Protein AF-A0A2W5ZHF2-F1 (afdb_monomer_lite)

Organism: NCBI:txid3127015

Foldseek 3Di:
DDDDDFDWDQDPVVRDIDTDDQLQAADPDPDGLVLLLVLLCCVPPVVDDLVVSCVVSVHDSVVSVLSVVLCLVCLQVLLVLLLVLLCVLPVPDDDQDDPPHSSVSSVSSLVSSQVSCCVRPNDDDSSSVVCVSCVSCSRPPDPDPDDDDD

Secondary structure (DSSP, 8-state):
------EEEE-TTT-PEEEE--TTB-TT-SSBHHHHHHHHHHHHTS---HHHHHHHTTS-HHHHHHHHHHHHTTHHHHHHHHHHHHHHH-TTPPPPPP-SSHHHHHHHHHHHHHHHHHHHH----HHHHHHHHTTT-TT-----SSPPP-

Radius of gyration: 16.03 Å; chains: 1; bounding box: 46×30×38 Å

pLDDT: mean 90.73, std 13.22, range [34.81, 98.38]

Structure (mmCIF, N/CA/C/O backbone):
data_AF-A0A2W5ZHF2-F1
#
_entry.id   AF-A0A2W5ZHF2-F1
#
loop_
_atom_site.group_PDB
_atom_site.id
_atom_site.type_symbol
_atom_site.label_atom_id
_atom_site.label_alt_id
_atom_site.label_comp_id
_atom_site.label_asym_id
_atom_site.label_entity_id
_atom_site.label_seq_id
_atom_site.pdbx_PDB_ins_code
_atom_site.Cartn_x
_atom_site.Cartn_y
_atom_site.Cartn_z
_atom_site.occupancy
_atom_site.B_iso_or_equiv
_atom_site.auth_seq_id
_atom_site.auth_comp_id
_atom_site.auth_asym_id
_atom_site.auth_atom_id
_atom_site.pdbx_PDB_model_num
ATOM 1 N N . MET A 1 1 ? 3.046 -18.245 -13.386 1.00 61.66 1 MET A N 1
ATOM 2 C CA . MET A 1 1 ? 2.239 -17.031 -13.653 1.00 61.66 1 MET A CA 1
ATOM 3 C C . MET A 1 1 ? 0.770 -17.361 -13.433 1.00 61.66 1 MET A C 1
ATOM 5 O O . MET A 1 1 ? 0.291 -18.325 -14.016 1.00 61.66 1 MET A O 1
ATOM 9 N N . VAL A 1 2 ? 0.070 -16.602 -12.588 1.00 72.75 2 VAL A N 1
ATOM 10 C CA . VAL A 1 2 ? -1.361 -16.815 -12.311 1.00 72.75 2 VAL A CA 1
ATOM 11 C C . VAL A 1 2 ? -2.191 -16.133 -13.401 1.00 72.75 2 VAL A C 1
ATOM 13 O O . VAL A 1 2 ? -1.975 -14.961 -13.706 1.00 72.75 2 VAL A O 1
ATOM 16 N N . ARG A 1 3 ? -3.138 -16.854 -14.014 1.00 82.94 3 ARG A N 1
ATOM 17 C CA . ARG A 1 3 ? -4.078 -16.281 -14.989 1.00 82.94 3 ARG A CA 1
ATOM 18 C C . ARG A 1 3 ? -5.388 -15.948 -14.287 1.00 82.94 3 ARG A C 1
ATOM 20 O O . ARG A 1 3 ? -6.123 -16.843 -13.886 1.00 82.94 3 ARG A O 1
ATOM 27 N N . LEU A 1 4 ? -5.701 -14.660 -14.195 1.00 83.62 4 LEU A N 1
ATOM 28 C CA . LEU A 1 4 ? -6.954 -14.180 -13.620 1.00 83.62 4 LEU A CA 1
ATOM 29 C C . LEU A 1 4 ? -7.970 -13.868 -14.721 1.00 83.62 4 LEU A C 1
ATOM 31 O O . LEU A 1 4 ? -7.622 -13.348 -15.782 1.00 83.62 4 LEU A O 1
ATOM 35 N N . ARG A 1 5 ? -9.246 -14.145 -14.443 1.00 88.69 5 ARG A N 1
ATOM 36 C CA . ARG A 1 5 ? -10.392 -13.648 -15.220 1.00 88.69 5 ARG A CA 1
ATOM 37 C C . ARG A 1 5 ? -11.294 -12.831 -14.288 1.00 88.69 5 ARG A C 1
ATOM 39 O O . ARG A 1 5 ? -12.266 -13.375 -13.768 1.00 88.69 5 ARG A O 1
ATOM 46 N N . PRO A 1 6 ? -10.944 -11.558 -14.015 1.00 87.75 6 PRO A N 1
ATOM 47 C CA . PRO A 1 6 ? -11.705 -10.722 -13.095 1.00 87.75 6 PRO A CA 1
ATOM 48 C C . PRO A 1 6 ? -13.155 -10.565 -13.545 1.00 87.75 6 PRO A C 1
ATOM 50 O O . PRO A 1 6 ? -13.431 -10.354 -14.731 1.00 87.75 6 PRO A O 1
ATOM 53 N N . ARG A 1 7 ? -14.081 -10.636 -12.588 1.00 90.12 7 ARG A N 1
ATOM 54 C CA . ARG A 1 7 ? -15.493 -10.355 -12.853 1.00 90.12 7 ARG A CA 1
ATOM 55 C C . ARG A 1 7 ? -15.681 -8.860 -13.097 1.00 90.12 7 ARG A C 1
ATOM 57 O O . ARG A 1 7 ? -14.922 -8.031 -12.594 1.00 90.12 7 ARG A O 1
ATOM 64 N N . ARG A 1 8 ? -16.710 -8.516 -13.866 1.00 93.12 8 ARG A N 1
ATOM 65 C CA . ARG A 1 8 ? -17.146 -7.134 -14.070 1.00 93.12 8 ARG A CA 1
ATOM 66 C C . ARG A 1 8 ? -18.532 -6.966 -13.469 1.00 93.12 8 ARG A C 1
ATOM 68 O O . ARG A 1 8 ? -19.366 -7.850 -13.631 1.00 93.12 8 ARG A O 1
ATOM 75 N N . ALA A 1 9 ? -18.757 -5.856 -12.784 1.00 92.06 9 ALA A N 1
ATOM 76 C CA . ALA A 1 9 ? -20.045 -5.517 -12.193 1.00 92.06 9 ALA A CA 1
ATOM 77 C C . ALA A 1 9 ? -20.372 -4.054 -12.484 1.00 92.06 9 ALA A C 1
ATOM 79 O O . ALA A 1 9 ? -19.473 -3.215 -12.519 1.00 92.06 9 ALA A O 1
ATOM 80 N N . ARG A 1 10 ? -21.651 -3.739 -12.689 1.00 94.06 10 ARG A N 1
ATOM 81 C CA . ARG A 1 10 ? -22.115 -2.355 -12.799 1.00 94.06 10 ARG A CA 1
ATOM 82 C C . ARG A 1 10 ? -22.469 -1.849 -11.405 1.00 94.06 10 ARG A C 1
ATOM 84 O O . ARG A 1 10 ? -23.245 -2.491 -10.704 1.00 94.06 10 ARG A O 1
ATOM 91 N N . CYS A 1 11 ? -21.878 -0.735 -10.990 1.00 91.50 11 CYS A N 1
ATOM 92 C CA . CYS A 1 11 ? -22.158 -0.148 -9.685 1.00 91.50 11 CYS A CA 1
ATOM 93 C C . CYS A 1 11 ? -23.550 0.493 -9.678 1.00 91.50 11 CYS A C 1
ATOM 95 O O . CYS A 1 11 ? -23.880 1.250 -10.590 1.00 91.50 11 CYS A O 1
ATOM 97 N N . ALA A 1 12 ? -24.350 0.224 -8.645 1.00 92.06 12 ALA A N 1
ATOM 98 C CA . ALA A 1 12 ? -25.691 0.793 -8.518 1.00 92.06 12 ALA A CA 1
ATOM 99 C C . ALA A 1 12 ? -25.682 2.307 -8.227 1.00 92.06 12 ALA A C 1
ATOM 101 O O . ALA A 1 12 ? -26.626 2.996 -8.599 1.00 92.06 12 ALA A O 1
ATOM 102 N N . SER A 1 13 ? -24.622 2.844 -7.611 1.00 91.44 13 SER A N 1
ATOM 103 C CA . SER A 1 13 ? -24.532 4.276 -7.296 1.00 91.44 13 SER A CA 1
ATOM 104 C C . SER A 1 13 ? -23.955 5.091 -8.455 1.00 91.44 13 SER A C 1
ATOM 106 O O . SER A 1 13 ? -24.626 5.973 -8.977 1.00 91.44 13 SER A O 1
ATOM 108 N N . CYS A 1 14 ? -22.740 4.780 -8.916 1.00 90.00 14 CYS A N 1
ATOM 109 C CA . CYS A 1 14 ? -22.083 5.559 -9.973 1.00 90.00 14 CYS A CA 1
ATOM 110 C C . CYS A 1 14 ? -22.419 5.093 -11.398 1.00 90.00 14 CYS A C 1
ATOM 112 O O . CYS A 1 14 ? -21.970 5.709 -12.359 1.00 90.00 14 CYS A O 1
ATOM 114 N N . GLN A 1 15 ? -23.175 4.000 -11.555 1.00 91.12 15 GLN A N 1
ATOM 115 C CA . GLN A 1 15 ? -23.648 3.463 -12.839 1.00 91.12 15 GLN A CA 1
ATOM 116 C C . GLN A 1 15 ? -22.559 2.970 -13.810 1.00 91.12 15 GLN A C 1
ATOM 118 O O . GLN A 1 15 ? -22.889 2.479 -14.894 1.00 91.12 15 GLN A O 1
ATOM 123 N N . LEU A 1 16 ? -21.283 3.014 -13.418 1.00 92.06 16 LEU A N 1
ATOM 124 C CA . LEU A 1 16 ? -20.150 2.558 -14.222 1.00 92.06 16 LEU A CA 1
ATOM 125 C C . LEU A 1 16 ? -19.869 1.063 -14.055 1.00 92.06 16 LEU A C 1
ATOM 127 O O . LEU A 1 16 ? -20.236 0.435 -13.062 1.00 92.06 16 LEU A O 1
ATOM 131 N N . THR A 1 17 ? -19.179 0.488 -15.043 1.00 90.38 17 THR A N 1
ATOM 132 C CA . THR A 1 17 ? -18.684 -0.892 -14.970 1.00 90.38 17 THR A CA 1
ATOM 133 C C . THR A 1 17 ? -17.339 -0.934 -14.253 1.00 90.38 17 THR A C 1
ATOM 135 O O . THR A 1 17 ? -16.350 -0.380 -14.732 1.00 90.38 17 THR A O 1
ATOM 138 N N . HIS A 1 18 ? -17.286 -1.656 -13.139 1.00 87.25 18 HIS A N 1
ATOM 139 C CA . HIS A 1 18 ? -16.083 -1.911 -12.360 1.00 87.25 18 HIS A CA 1
ATOM 140 C C . HIS A 1 18 ? -15.543 -3.308 -12.626 1.00 87.25 18 HIS A C 1
ATOM 142 O O . HIS A 1 18 ? -16.292 -4.263 -12.838 1.00 87.25 18 HIS A O 1
ATOM 148 N N . VAL A 1 19 ? -14.219 -3.425 -12.587 1.00 88.81 19 VAL A N 1
ATOM 149 C CA . VAL A 1 19 ? -13.530 -4.713 -12.545 1.00 88.81 19 VAL A CA 1
ATOM 150 C C . VAL A 1 19 ? -13.319 -5.076 -11.080 1.00 88.81 19 VAL A C 1
ATOM 152 O O . VAL A 1 19 ? -12.669 -4.328 -10.353 1.00 88.81 19 VAL A O 1
ATOM 155 N N . LEU A 1 20 ? -13.865 -6.213 -10.656 1.00 89.50 20 LEU A N 1
ATOM 156 C CA . LEU A 1 20 ? -13.698 -6.736 -9.304 1.00 89.50 20 LEU A CA 1
ATOM 157 C C . LEU A 1 20 ? -12.380 -7.506 -9.245 1.00 89.50 20 LEU A C 1
ATOM 159 O O . LEU A 1 20 ? -12.275 -8.620 -9.769 1.00 89.50 20 LEU A O 1
ATOM 163 N N . LEU A 1 21 ? -11.360 -6.874 -8.668 1.00 90.06 21 LEU A N 1
ATOM 164 C CA . LEU A 1 21 ? -10.058 -7.496 -8.468 1.00 90.06 21 LEU A CA 1
ATOM 165 C C . LEU A 1 21 ? -10.058 -8.318 -7.173 1.00 90.06 21 LEU A C 1
ATOM 167 O O . LEU A 1 21 ? -10.619 -7.863 -6.175 1.00 90.06 21 LEU A O 1
ATOM 171 N N . PRO A 1 22 ? -9.443 -9.514 -7.175 1.00 92.81 22 PRO A N 1
ATOM 172 C CA . PRO A 1 22 ? -9.186 -10.227 -5.934 1.00 92.81 22 PRO A CA 1
ATOM 173 C C . PRO A 1 22 ? -8.222 -9.421 -5.060 1.00 92.81 22 PRO A C 1
ATOM 175 O O . PRO A 1 22 ? -7.387 -8.678 -5.577 1.00 92.81 22 PRO A O 1
ATOM 178 N N . VAL A 1 23 ? -8.325 -9.598 -3.742 1.00 94.06 23 VAL A N 1
ATOM 179 C CA . VAL A 1 23 ? -7.559 -8.812 -2.766 1.00 94.06 23 VAL A CA 1
ATOM 180 C C . VAL A 1 23 ? -6.043 -8.934 -2.963 1.00 94.06 23 VAL A C 1
ATOM 182 O O . VAL A 1 23 ? -5.341 -7.950 -2.825 1.00 94.06 23 VAL A O 1
ATOM 185 N N . PHE A 1 24 ? -5.543 -10.079 -3.424 1.00 94.56 24 PHE A N 1
ATOM 186 C CA . PHE A 1 24 ? -4.120 -10.306 -3.705 1.00 94.56 24 PHE A CA 1
ATOM 187 C C . PHE A 1 24 ? -3.592 -9.617 -4.985 1.00 94.56 24 PHE A C 1
ATOM 189 O O . PHE A 1 24 ? -2.456 -9.860 -5.403 1.00 94.56 24 PHE A O 1
ATOM 196 N N . ALA A 1 25 ? -4.400 -8.797 -5.671 1.00 93.19 25 ALA A N 1
ATOM 197 C CA . ALA A 1 25 ? -4.028 -8.126 -6.917 1.00 93.19 25 ALA A CA 1
ATOM 198 C C . ALA A 1 25 ? -4.079 -6.595 -6.797 1.00 93.19 25 ALA A C 1
ATOM 200 O O . ALA A 1 25 ? -5.015 -6.018 -6.246 1.00 93.19 25 ALA A O 1
ATOM 201 N N . LEU A 1 26 ? -3.096 -5.922 -7.404 1.00 92.00 26 LEU A N 1
ATOM 202 C CA . LEU A 1 26 ? -3.071 -4.463 -7.516 1.00 92.00 26 LEU A CA 1
ATOM 203 C C . LEU A 1 26 ? -3.608 -3.990 -8.874 1.00 92.00 26 LEU A C 1
ATOM 205 O O . LEU A 1 26 ? -3.414 -4.612 -9.921 1.00 92.00 26 LEU A O 1
ATOM 209 N N . LEU A 1 27 ? -4.256 -2.828 -8.871 1.00 90.06 27 LEU A N 1
ATOM 210 C CA . LEU A 1 27 ? -4.808 -2.196 -10.058 1.00 90.06 27 LEU A CA 1
ATOM 211 C C . LEU A 1 27 ? -3.701 -1.903 -11.081 1.00 90.06 27 LEU A C 1
ATOM 213 O O . LEU A 1 27 ? -2.687 -1.281 -10.763 1.00 90.06 27 LEU A O 1
ATOM 217 N N . ARG A 1 28 ? -3.919 -2.325 -12.335 1.00 87.31 28 ARG A N 1
ATOM 218 C CA . ARG A 1 28 ? -2.965 -2.174 -13.456 1.00 87.31 28 ARG A CA 1
ATOM 219 C C . ARG A 1 28 ? -1.593 -2.818 -13.192 1.00 87.31 28 ARG A C 1
ATOM 221 O O . ARG A 1 28 ? -0.600 -2.442 -13.821 1.00 87.31 28 ARG A O 1
ATOM 228 N N . ARG A 1 29 ? -1.530 -3.802 -12.294 1.00 89.06 29 ARG A N 1
ATOM 229 C CA . ARG A 1 29 ? -0.367 -4.669 -12.102 1.00 89.06 29 ARG A CA 1
ATOM 230 C C . ARG A 1 29 ? -0.747 -6.097 -12.448 1.00 89.06 29 ARG A C 1
ATOM 232 O O . ARG A 1 29 ? -1.848 -6.552 -12.162 1.00 89.06 29 ARG A O 1
ATOM 239 N N . ARG A 1 30 ? 0.160 -6.762 -13.153 1.00 89.62 30 ARG A N 1
ATOM 240 C CA . ARG A 1 30 ? -0.010 -8.150 -13.581 1.00 89.62 30 ARG A CA 1
ATOM 241 C C . ARG A 1 30 ? 0.402 -9.118 -12.476 1.00 89.62 30 ARG A C 1
ATOM 243 O O . ARG A 1 30 ? -0.158 -10.202 -12.371 1.00 89.62 30 ARG A O 1
ATOM 250 N N . ASP A 1 31 ? 1.402 -8.717 -11.709 1.00 92.25 31 ASP A N 1
ATOM 251 C CA . ASP A 1 31 ? 2.050 -9.518 -10.684 1.00 92.25 31 ASP A CA 1
ATOM 252 C C . ASP A 1 31 ? 1.315 -9.352 -9.343 1.00 92.25 31 ASP A C 1
ATOM 254 O O . ASP A 1 31 ? 0.644 -8.339 -9.110 1.00 92.25 31 ASP A O 1
ATOM 258 N N . LEU A 1 32 ? 1.383 -10.384 -8.498 1.00 94.06 32 LEU A N 1
ATOM 259 C CA . LEU A 1 32 ? 0.654 -10.434 -7.228 1.00 94.06 32 LEU A CA 1
ATOM 260 C C . LEU A 1 32 ? 1.127 -9.324 -6.285 1.00 94.06 32 LEU A C 1
ATOM 262 O O . LEU A 1 32 ? 2.302 -8.951 -6.301 1.00 94.06 32 LEU A O 1
ATOM 266 N N . ALA A 1 33 ? 0.220 -8.836 -5.437 1.00 95.81 33 ALA A N 1
ATOM 267 C CA . ALA A 1 33 ? 0.540 -7.843 -4.415 1.00 95.81 33 ALA A CA 1
ATOM 268 C C . ALA A 1 33 ? 1.695 -8.319 -3.524 1.00 95.81 33 ALA A C 1
ATOM 270 O O . ALA A 1 33 ? 2.592 -7.538 -3.229 1.00 95.81 33 ALA A O 1
ATOM 271 N N . GLU A 1 34 ? 1.709 -9.611 -3.187 1.00 96.75 34 GLU A N 1
ATOM 272 C CA . GLU A 1 34 ? 2.768 -10.248 -2.406 1.00 96.75 34 GLU A CA 1
ATOM 273 C C . GLU A 1 34 ? 4.144 -10.169 -3.075 1.00 96.75 34 GLU A C 1
ATOM 275 O O . GLU A 1 34 ? 5.099 -9.706 -2.461 1.00 96.75 34 GLU A O 1
ATOM 280 N N . VAL A 1 35 ? 4.239 -10.526 -4.360 1.00 96.50 35 VAL A N 1
ATOM 281 C CA . VAL A 1 35 ? 5.502 -10.473 -5.120 1.00 96.50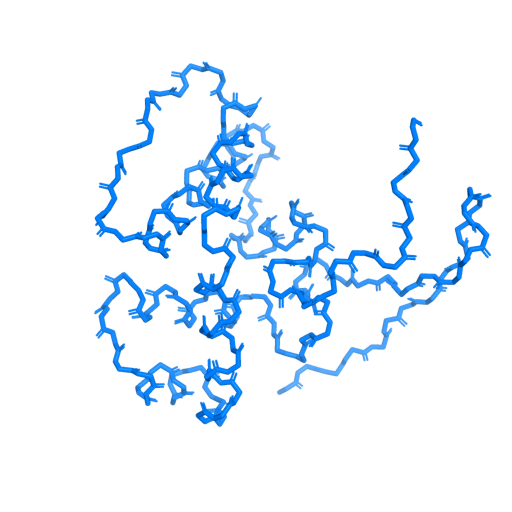 35 VAL A CA 1
ATOM 282 C C . VAL A 1 35 ? 6.027 -9.042 -5.210 1.00 96.50 35 VAL A C 1
ATOM 284 O O . VAL A 1 35 ? 7.215 -8.790 -5.023 1.00 96.50 35 VAL A O 1
ATOM 287 N N . ILE A 1 36 ? 5.135 -8.093 -5.497 1.00 96.12 36 ILE A N 1
ATOM 288 C CA . ILE A 1 36 ? 5.489 -6.678 -5.609 1.00 96.12 36 ILE A CA 1
ATOM 289 C C . ILE A 1 36 ? 5.950 -6.143 -4.257 1.00 96.12 36 ILE A C 1
ATOM 291 O O . ILE A 1 36 ? 6.975 -5.475 -4.174 1.00 96.12 36 ILE A O 1
ATOM 295 N N . GLY A 1 37 ? 5.188 -6.410 -3.205 1.00 97.00 37 GLY A N 1
ATOM 296 C CA . GLY A 1 37 ? 5.470 -5.889 -1.884 1.00 97.00 37 GLY A CA 1
ATOM 297 C C . GLY A 1 37 ? 6.755 -6.456 -1.288 1.00 97.00 37 GLY A C 1
ATOM 298 O O . GLY A 1 37 ? 7.565 -5.701 -0.749 1.00 97.00 37 GLY A O 1
ATOM 299 N N . GLU A 1 38 ? 7.003 -7.753 -1.454 1.00 97.62 38 GLU A N 1
ATOM 300 C CA . GLU A 1 38 ? 8.251 -8.357 -0.991 1.00 97.62 38 GLU A CA 1
ATOM 301 C C . GLU A 1 38 ? 9.459 -7.807 -1.757 1.00 97.62 38 GLU A C 1
ATOM 303 O O . GLU A 1 38 ? 10.478 -7.471 -1.160 1.00 97.62 38 GLU A O 1
ATOM 308 N N . ALA A 1 39 ? 9.313 -7.559 -3.061 1.00 97.06 39 ALA A N 1
ATOM 309 C CA . ALA A 1 39 ? 10.329 -6.860 -3.839 1.00 97.06 39 ALA A CA 1
ATOM 310 C C . ALA A 1 39 ? 10.622 -5.440 -3.305 1.00 97.06 39 ALA A C 1
ATOM 312 O O . ALA A 1 39 ? 11.784 -5.026 -3.252 1.00 97.06 39 ALA A O 1
ATOM 313 N N . LEU A 1 40 ? 9.598 -4.690 -2.877 1.00 97.56 40 LEU A N 1
ATOM 314 C CA . LEU A 1 40 ? 9.785 -3.378 -2.243 1.00 97.56 40 LEU A CA 1
ATOM 315 C C . LEU A 1 40 ? 10.534 -3.502 -0.908 1.00 97.56 40 LEU A C 1
ATOM 317 O O . LEU A 1 40 ? 11.464 -2.732 -0.662 1.00 97.56 40 LEU A O 1
ATOM 321 N N . ARG A 1 41 ? 10.185 -4.486 -0.071 1.00 97.81 41 ARG A N 1
ATOM 322 C CA . ARG A 1 41 ? 10.875 -4.739 1.206 1.00 97.81 41 ARG A CA 1
ATOM 323 C C . ARG A 1 41 ? 12.333 -5.109 0.999 1.00 97.81 41 ARG A C 1
ATOM 325 O O . ARG A 1 41 ? 13.195 -4.464 1.592 1.00 97.81 41 ARG A O 1
ATOM 332 N N . SER A 1 42 ? 12.629 -6.044 0.101 1.00 97.31 42 SER A N 1
ATOM 333 C CA . SER A 1 42 ? 14.015 -6.411 -0.182 1.00 97.31 42 SER A CA 1
ATOM 334 C C . SER A 1 42 ? 14.827 -5.231 -0.726 1.00 97.31 42 SER A C 1
ATOM 336 O O . SER A 1 42 ? 15.994 -5.069 -0.377 1.00 97.31 42 SER A O 1
ATOM 338 N N . ARG A 1 43 ? 14.224 -4.339 -1.526 1.00 96.75 43 ARG A N 1
ATOM 339 C CA . ARG A 1 43 ? 14.921 -3.134 -2.000 1.00 96.75 43 ARG A CA 1
ATOM 340 C C . ARG A 1 43 ? 15.199 -2.127 -0.879 1.00 96.75 43 ARG A C 1
ATOM 342 O O . ARG A 1 43 ? 16.308 -1.603 -0.810 1.00 96.75 43 ARG A O 1
ATOM 349 N N . HIS A 1 44 ? 14.195 -1.799 -0.068 1.00 96.75 44 HIS A N 1
ATOM 350 C CA . HIS A 1 44 ? 14.257 -0.643 0.835 1.00 96.75 44 HIS A CA 1
ATOM 351 C C . HIS A 1 44 ? 14.636 -0.984 2.279 1.00 96.75 44 HIS A C 1
ATOM 353 O O . HIS A 1 44 ? 15.075 -0.092 2.998 1.00 96.75 44 HIS A O 1
ATOM 359 N N . LEU A 1 45 ? 14.485 -2.240 2.707 1.00 95.50 45 LEU A N 1
ATOM 360 C CA . LEU A 1 45 ? 14.798 -2.679 4.072 1.00 95.50 45 LEU A CA 1
ATOM 361 C C . LEU A 1 45 ? 16.015 -3.606 4.128 1.00 95.50 45 LEU A C 1
ATOM 363 O O . LEU A 1 45 ? 16.799 -3.503 5.063 1.00 95.50 45 LEU A O 1
ATOM 367 N N . GLU A 1 46 ? 16.195 -4.483 3.137 1.00 95.25 46 GLU A N 1
ATOM 368 C CA . 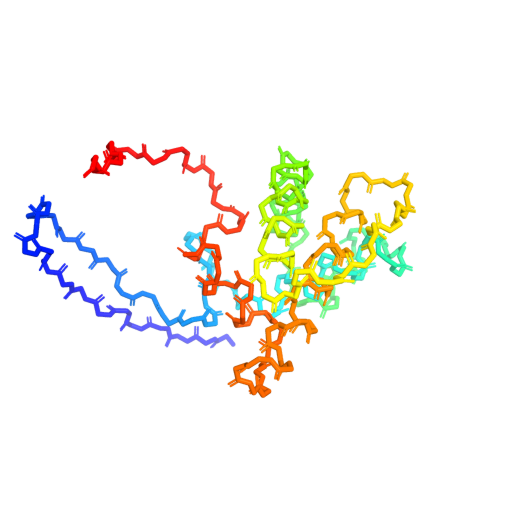GLU A 1 46 ? 17.362 -5.385 3.066 1.00 95.25 46 GLU A CA 1
ATOM 369 C C . GLU A 1 46 ? 18.526 -4.796 2.250 1.00 95.25 46 GLU A C 1
ATOM 371 O O . GLU A 1 46 ? 19.635 -5.322 2.281 1.00 95.25 46 GLU A O 1
ATOM 376 N N . GLY A 1 47 ? 18.293 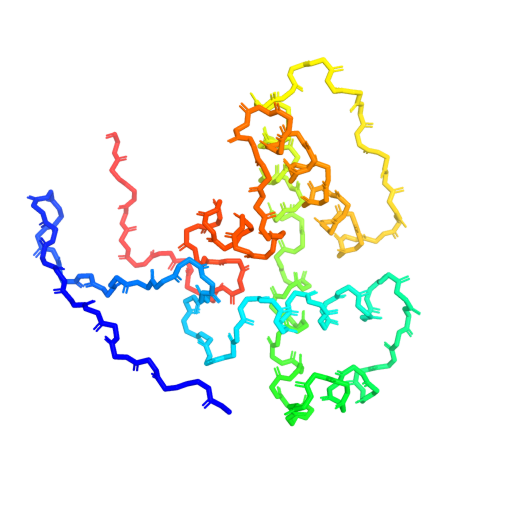-3.711 1.503 1.00 93.25 47 GLY A N 1
ATOM 377 C CA . GLY A 1 47 ? 19.334 -3.021 0.738 1.00 93.25 47 GLY A CA 1
ATOM 378 C C . GLY A 1 47 ? 19.715 -3.683 -0.590 1.00 93.25 47 GLY A C 1
ATOM 379 O O . GLY A 1 47 ? 20.727 -3.301 -1.179 1.00 93.25 47 GLY A O 1
ATOM 380 N N . LEU A 1 48 ? 18.914 -4.623 -1.108 1.00 95.62 48 LEU A N 1
ATOM 381 C CA . LEU A 1 48 ? 19.199 -5.273 -2.390 1.00 95.62 48 LEU A CA 1
ATOM 382 C C . LEU A 1 48 ? 19.274 -4.261 -3.535 1.00 95.62 48 LEU A C 1
ATOM 384 O O . LEU A 1 48 ? 18.501 -3.296 -3.610 1.00 95.62 48 LEU A O 1
ATOM 388 N N . SER A 1 49 ? 20.155 -4.509 -4.501 1.00 95.31 49 SER A N 1
ATOM 389 C CA . SER A 1 49 ? 20.145 -3.767 -5.757 1.00 95.31 49 SER A CA 1
ATOM 390 C C . SER A 1 49 ? 18.856 -4.045 -6.541 1.00 95.31 49 SER A C 1
ATOM 392 O O . SER A 1 49 ? 18.203 -5.081 -6.397 1.00 95.31 49 SER A O 1
ATOM 394 N N . ARG A 1 50 ? 18.487 -3.131 -7.449 1.00 94.00 50 ARG A N 1
ATOM 395 C CA . ARG A 1 50 ? 17.325 -3.327 -8.339 1.00 94.00 50 ARG A CA 1
ATOM 396 C C . ARG A 1 50 ? 17.428 -4.624 -9.149 1.00 94.00 50 ARG A C 1
ATOM 398 O O . ARG A 1 50 ? 16.401 -5.206 -9.477 1.00 94.00 50 ARG A O 1
ATOM 405 N N . ARG A 1 51 ? 18.648 -5.035 -9.511 1.00 94.56 51 ARG A N 1
ATOM 406 C CA . ARG A 1 51 ? 18.884 -6.252 -10.289 1.00 94.56 51 ARG A CA 1
ATOM 407 C C . ARG A 1 51 ? 18.602 -7.496 -9.449 1.00 94.56 51 ARG A C 1
ATOM 409 O O . ARG A 1 51 ? 17.787 -8.304 -9.870 1.00 94.56 51 ARG A O 1
ATOM 416 N N . GLU A 1 52 ? 19.201 -7.594 -8.266 1.00 96.06 52 GLU A N 1
ATOM 417 C CA . GLU A 1 52 ? 19.001 -8.731 -7.354 1.00 96.06 52 GLU A CA 1
ATOM 418 C C . GLU A 1 52 ? 17.536 -8.860 -6.933 1.00 96.06 52 GLU A C 1
ATOM 420 O O . GLU A 1 52 ? 16.981 -9.954 -6.920 1.00 96.06 52 GLU A O 1
ATOM 425 N N . MET A 1 53 ? 16.879 -7.732 -6.651 1.00 95.88 53 MET A N 1
ATOM 426 C CA . MET A 1 53 ? 15.450 -7.710 -6.348 1.00 95.88 53 MET A CA 1
ATOM 427 C C . MET A 1 53 ? 14.606 -8.223 -7.525 1.00 95.88 53 MET A C 1
ATOM 429 O O . MET A 1 53 ? 13.699 -9.026 -7.317 1.00 95.88 53 MET A O 1
ATOM 433 N N . ALA A 1 54 ? 14.899 -7.792 -8.758 1.00 95.38 54 ALA A N 1
ATOM 434 C CA . ALA A 1 54 ? 14.157 -8.228 -9.941 1.00 95.38 54 ALA A CA 1
ATOM 435 C C . ALA A 1 54 ? 14.353 -9.727 -10.217 1.00 95.38 54 ALA A C 1
ATOM 437 O O . ALA A 1 54 ? 13.385 -10.425 -10.516 1.00 95.38 54 ALA A O 1
ATOM 438 N N . GLU A 1 55 ? 15.588 -10.216 -10.066 1.00 96.00 55 GLU A N 1
ATOM 439 C CA . GLU A 1 55 ? 15.931 -11.637 -10.167 1.00 96.00 55 GLU A CA 1
ATOM 440 C C . GLU A 1 55 ? 15.183 -12.455 -9.104 1.00 96.00 55 GLU A C 1
ATOM 442 O O . GLU A 1 55 ? 14.508 -13.425 -9.449 1.00 96.00 55 GLU A O 1
ATOM 447 N N . ARG A 1 56 ? 15.194 -12.015 -7.838 1.00 95.19 56 ARG A N 1
ATOM 448 C CA . ARG A 1 56 ? 14.465 -12.666 -6.735 1.00 95.19 56 ARG A CA 1
ATOM 449 C C . ARG A 1 56 ? 12.953 -12.687 -6.961 1.00 95.19 56 ARG A C 1
ATOM 451 O O . ARG A 1 56 ? 12.305 -13.690 -6.684 1.00 95.19 56 ARG A O 1
ATOM 458 N N . ALA A 1 57 ? 12.392 -11.602 -7.487 1.00 94.00 57 ALA A N 1
ATOM 459 C CA . ALA A 1 57 ? 10.970 -11.503 -7.805 1.00 94.00 57 ALA A CA 1
ATOM 460 C C . ALA A 1 57 ? 10.576 -12.242 -9.101 1.00 94.00 57 ALA A C 1
ATOM 462 O O . ALA A 1 57 ? 9.389 -12.329 -9.417 1.00 94.00 57 ALA A O 1
ATOM 463 N N . GLY A 1 58 ? 11.543 -12.755 -9.873 1.00 94.12 58 GLY A N 1
ATOM 464 C CA . GLY A 1 58 ? 11.293 -13.445 -11.139 1.00 94.12 58 GLY A CA 1
ATOM 465 C C . GLY A 1 58 ? 10.734 -12.535 -12.239 1.00 94.12 58 GLY A C 1
ATOM 466 O O . GLY A 1 58 ? 9.960 -12.990 -13.085 1.00 94.12 58 GLY A O 1
ATOM 467 N N . VAL A 1 59 ? 11.090 -11.244 -12.232 1.00 92.25 59 VAL A N 1
ATOM 468 C CA . VAL A 1 59 ? 10.606 -10.250 -13.202 1.00 92.25 59 VAL A CA 1
ATOM 469 C C . VAL A 1 59 ? 11.739 -9.569 -13.957 1.00 92.25 59 VAL A C 1
ATOM 471 O O . VAL A 1 59 ? 12.877 -9.484 -13.507 1.00 92.25 59 VAL A O 1
ATOM 474 N N . VAL A 1 60 ? 11.416 -9.015 -15.125 1.00 89.94 60 VAL A N 1
ATOM 475 C CA . VAL A 1 60 ? 12.375 -8.208 -15.885 1.00 89.94 60 VAL A CA 1
ATOM 476 C C . VAL A 1 60 ? 12.664 -6.888 -15.165 1.00 89.94 60 VAL A C 1
ATOM 478 O O . VAL A 1 60 ? 11.766 -6.255 -14.602 1.00 89.94 60 VAL A O 1
ATOM 481 N N . ALA A 1 61 ? 13.913 -6.423 -15.240 1.00 86.75 61 ALA A N 1
ATOM 482 C CA . ALA A 1 61 ? 14.380 -5.235 -14.518 1.00 86.75 61 ALA A CA 1
ATOM 483 C C . ALA A 1 61 ? 13.576 -3.954 -14.821 1.00 86.75 61 ALA A C 1
ATOM 485 O O . ALA A 1 61 ? 13.484 -3.065 -13.972 1.00 86.75 61 ALA A O 1
ATOM 486 N N . ASP A 1 62 ? 12.985 -3.842 -16.013 1.00 88.50 62 ASP A N 1
ATOM 487 C CA . ASP A 1 62 ? 12.146 -2.698 -16.388 1.00 88.50 62 ASP A CA 1
ATOM 488 C C . ASP A 1 62 ? 10.795 -2.693 -15.647 1.00 88.50 62 ASP A C 1
ATOM 490 O O . ASP A 1 62 ? 10.319 -1.646 -15.208 1.00 88.50 62 ASP A O 1
ATOM 494 N N . THR A 1 63 ? 10.224 -3.876 -15.388 1.00 89.88 63 THR A N 1
ATOM 495 C CA . THR A 1 63 ? 9.015 -4.026 -14.562 1.00 89.88 63 THR A CA 1
ATOM 496 C C . THR A 1 63 ? 9.298 -3.636 -13.113 1.00 89.88 63 THR A C 1
ATOM 498 O O . THR A 1 63 ? 8.581 -2.804 -12.555 1.00 89.88 63 THR A O 1
ATOM 501 N N . ALA A 1 64 ? 10.398 -4.141 -12.546 1.00 92.44 64 ALA A N 1
ATOM 502 C CA . ALA A 1 64 ? 10.852 -3.766 -11.208 1.00 92.44 64 ALA A CA 1
ATOM 503 C C . ALA A 1 64 ? 11.101 -2.252 -11.088 1.00 92.44 64 ALA A C 1
ATOM 505 O O . ALA A 1 64 ? 10.654 -1.617 -10.135 1.00 92.44 64 ALA A O 1
ATOM 506 N N . ARG A 1 65 ? 11.740 -1.635 -12.095 1.00 92.44 65 ARG A N 1
ATOM 507 C CA . ARG A 1 65 ? 11.925 -0.174 -12.165 1.00 92.44 65 ARG A CA 1
ATOM 508 C C . ARG A 1 65 ? 10.589 0.569 -12.110 1.00 92.44 65 ARG A C 1
ATOM 510 O O . ARG A 1 65 ? 10.482 1.578 -11.418 1.00 92.44 65 ARG A O 1
ATOM 517 N N . GLY A 1 66 ? 9.585 0.076 -12.833 1.00 92.50 66 GLY A N 1
ATOM 518 C CA . GLY A 1 66 ? 8.238 0.633 -12.829 1.00 92.50 66 GLY A CA 1
ATOM 519 C C . GLY A 1 66 ? 7.552 0.561 -11.464 1.00 92.50 66 GLY A C 1
ATOM 520 O O . GLY A 1 66 ? 6.797 1.473 -11.138 1.00 92.50 66 GLY A O 1
ATOM 521 N N . TRP A 1 67 ? 7.805 -0.476 -10.664 1.00 95.00 67 TRP A N 1
ATOM 522 C CA . TRP A 1 67 ? 7.274 -0.573 -9.301 1.00 95.00 67 TRP A CA 1
ATOM 523 C C . TRP A 1 67 ? 7.976 0.388 -8.351 1.00 95.00 67 TRP A C 1
ATOM 525 O O . TRP A 1 67 ? 7.294 1.178 -7.705 1.00 95.00 67 TRP A O 1
ATOM 535 N N . LEU A 1 68 ? 9.313 0.372 -8.341 1.00 95.06 68 LEU A N 1
ATOM 536 C CA . LEU A 1 68 ? 10.131 1.220 -7.469 1.00 95.06 68 LEU A CA 1
ATOM 537 C C . LEU A 1 68 ? 9.808 2.692 -7.662 1.00 95.06 68 LEU A C 1
ATOM 539 O O . LEU A 1 68 ? 9.391 3.352 -6.724 1.00 95.06 68 LEU A O 1
ATOM 543 N N . ARG A 1 69 ? 9.859 3.169 -8.910 1.00 94.50 69 ARG A N 1
ATOM 544 C CA . ARG A 1 69 ? 9.559 4.569 -9.218 1.00 94.50 69 ARG A CA 1
ATOM 545 C C . ARG A 1 69 ? 8.187 4.995 -8.692 1.00 94.50 69 ARG A C 1
ATOM 547 O O . ARG A 1 69 ? 8.026 6.108 -8.214 1.00 94.50 69 ARG A O 1
ATOM 554 N N . ARG A 1 70 ? 7.182 4.122 -8.800 1.00 93.88 70 ARG A N 1
ATOM 555 C CA . ARG A 1 70 ? 5.815 4.431 -8.355 1.00 93.88 70 ARG A CA 1
ATOM 556 C C . ARG A 1 70 ? 5.659 4.387 -6.848 1.00 93.88 70 ARG A C 1
ATOM 558 O O . ARG A 1 70 ? 4.825 5.117 -6.328 1.00 93.88 70 ARG A O 1
ATOM 565 N N . PHE A 1 71 ? 6.411 3.523 -6.182 1.00 95.94 71 PHE A N 1
ATOM 566 C CA . PHE A 1 71 ? 6.457 3.500 -4.734 1.00 95.94 71 PHE A CA 1
ATOM 567 C C . PHE A 1 71 ? 7.163 4.750 -4.210 1.00 95.94 71 PHE A C 1
ATOM 569 O O . PHE A 1 71 ? 6.580 5.452 -3.395 1.00 95.94 71 PHE A O 1
ATOM 576 N N . ASP A 1 72 ? 8.321 5.098 -4.777 1.00 95.12 72 ASP A N 1
ATOM 577 C CA . ASP A 1 72 ? 9.087 6.301 -4.434 1.00 95.12 72 ASP A CA 1
ATOM 578 C C . ASP A 1 72 ? 8.241 7.577 -4.592 1.00 95.12 72 ASP A C 1
ATOM 580 O O . ASP A 1 72 ? 8.147 8.380 -3.669 1.00 95.12 72 ASP A O 1
ATOM 584 N N . GLU A 1 73 ? 7.538 7.729 -5.723 1.00 94.62 73 GLU A N 1
ATOM 585 C CA . GLU A 1 73 ? 6.630 8.862 -5.993 1.00 94.62 73 GLU A CA 1
ATOM 586 C C . GLU A 1 73 ? 5.491 8.998 -4.966 1.00 94.62 73 GLU A C 1
ATOM 588 O O . GLU A 1 73 ? 4.903 10.071 -4.833 1.00 94.62 73 GLU A O 1
ATOM 593 N N . ARG A 1 74 ? 5.127 7.912 -4.279 1.00 93.94 74 ARG A N 1
ATOM 594 C CA . ARG A 1 74 ? 3.949 7.840 -3.403 1.00 93.94 74 ARG A CA 1
ATOM 595 C C . ARG A 1 74 ? 4.277 7.545 -1.952 1.00 93.94 74 ARG A C 1
ATOM 597 O O . ARG A 1 74 ? 3.348 7.465 -1.152 1.00 93.94 74 ARG A O 1
ATOM 604 N N . ALA A 1 75 ? 5.551 7.375 -1.625 1.00 95.88 75 ALA A N 1
ATOM 605 C CA . ALA A 1 75 ? 5.994 6.865 -0.340 1.00 95.88 75 ALA A CA 1
ATOM 606 C C . ALA A 1 75 ? 5.400 7.674 0.814 1.00 95.88 75 ALA A C 1
ATOM 608 O O . ALA A 1 75 ? 4.814 7.103 1.724 1.00 95.88 75 ALA A O 1
ATOM 609 N N . GLU A 1 76 ? 5.424 9.000 0.706 1.00 95.62 76 GLU A N 1
ATOM 610 C CA . GLU A 1 76 ? 4.888 9.884 1.737 1.00 95.62 76 GLU A CA 1
ATOM 611 C C . GLU A 1 76 ? 3.364 9.767 1.909 1.00 95.62 76 GLU A C 1
ATOM 613 O O . GLU A 1 76 ? 2.869 9.664 3.028 1.00 95.62 76 GLU A O 1
ATOM 618 N N . ALA A 1 77 ? 2.608 9.701 0.809 1.00 94.62 77 ALA A N 1
ATOM 619 C CA . ALA A 1 77 ? 1.160 9.499 0.872 1.00 94.62 77 ALA A CA 1
ATOM 620 C C . ALA A 1 77 ? 0.812 8.123 1.463 1.00 94.62 77 ALA A C 1
ATOM 622 O O . ALA A 1 77 ? -0.072 8.013 2.303 1.00 94.62 77 ALA A O 1
ATOM 623 N N . ILE A 1 78 ? 1.548 7.079 1.068 1.00 96.50 78 ILE A N 1
ATOM 624 C CA . ILE A 1 78 ? 1.388 5.725 1.612 1.00 96.50 78 ILE A CA 1
ATOM 625 C C . ILE A 1 78 ? 1.704 5.721 3.111 1.00 96.50 78 ILE A C 1
ATOM 627 O O . ILE A 1 78 ? 0.931 5.175 3.892 1.00 96.50 78 ILE A O 1
ATOM 631 N N . ARG A 1 79 ? 2.805 6.356 3.522 1.00 97.38 79 ARG A N 1
ATOM 632 C CA . ARG A 1 79 ? 3.189 6.498 4.927 1.00 97.38 79 ARG A CA 1
ATOM 633 C C . ARG A 1 79 ? 2.070 7.154 5.733 1.00 97.38 79 ARG A C 1
ATOM 635 O O . ARG A 1 79 ? 1.671 6.600 6.752 1.00 97.38 79 ARG A O 1
ATOM 642 N N . ALA A 1 80 ? 1.539 8.283 5.265 1.00 96.06 80 ALA A N 1
ATOM 643 C CA . ALA A 1 80 ? 0.459 9.002 5.937 1.00 96.06 80 ALA A CA 1
ATOM 644 C C . ALA A 1 80 ? -0.836 8.173 6.021 1.00 96.06 80 ALA A C 1
ATOM 646 O O . ALA A 1 80 ? -1.402 8.036 7.106 1.00 96.06 80 ALA A O 1
ATOM 647 N N . ASP A 1 81 ? -1.268 7.572 4.907 1.00 96.44 81 ASP A N 1
ATOM 648 C CA . ASP A 1 81 ? -2.488 6.760 4.840 1.00 96.44 81 ASP A CA 1
ATOM 649 C C . ASP A 1 81 ? -2.417 5.561 5.798 1.00 96.44 81 ASP A C 1
ATOM 651 O O . ASP A 1 81 ? -3.356 5.301 6.555 1.00 96.44 81 ASP A O 1
ATOM 655 N N . PHE A 1 82 ? -1.294 4.835 5.798 1.00 97.94 82 PHE A N 1
ATOM 656 C CA . PHE A 1 82 ? -1.125 3.658 6.649 1.00 97.94 82 PHE A CA 1
ATOM 657 C C . PHE A 1 82 ? -0.857 4.019 8.112 1.00 97.94 82 PHE A C 1
ATOM 659 O O . PHE A 1 82 ? -1.357 3.318 8.986 1.00 97.94 82 PHE A O 1
ATOM 666 N N . ALA A 1 83 ? -0.174 5.125 8.413 1.00 97.88 83 ALA A N 1
ATOM 667 C CA . ALA A 1 83 ? -0.047 5.607 9.790 1.00 97.88 83 ALA A CA 1
ATOM 668 C C . ALA A 1 83 ? -1.415 6.003 10.373 1.00 97.88 83 ALA A C 1
ATOM 670 O O . ALA A 1 83 ? -1.763 5.604 11.485 1.00 97.88 83 ALA A O 1
ATOM 671 N N . ALA A 1 84 ? -2.240 6.717 9.598 1.00 97.25 84 ALA A N 1
ATOM 672 C CA . ALA A 1 84 ? -3.605 7.048 9.999 1.00 97.25 84 ALA A CA 1
ATOM 673 C C . ALA A 1 84 ? -4.462 5.786 10.197 1.00 97.25 84 ALA A C 1
ATOM 675 O O . ALA A 1 84 ? -5.255 5.708 11.138 1.00 97.25 84 ALA A O 1
ATOM 676 N N . LEU A 1 85 ? -4.293 4.779 9.335 1.00 97.31 85 LEU A N 1
ATOM 677 C CA . LEU A 1 85 ? -4.970 3.493 9.474 1.00 97.31 85 LEU A CA 1
ATOM 678 C C . LEU A 1 85 ? -4.514 2.732 10.727 1.00 97.31 85 LEU A C 1
ATOM 680 O O . LEU A 1 85 ? -5.353 2.168 11.427 1.00 97.31 85 LEU A O 1
ATOM 684 N N . ALA A 1 86 ? -3.217 2.755 11.038 1.00 97.94 86 ALA A N 1
ATOM 685 C CA . ALA A 1 86 ? -2.661 2.132 12.232 1.00 97.94 86 ALA A CA 1
ATOM 686 C C . ALA A 1 86 ? -3.285 2.716 13.506 1.00 97.94 86 ALA A C 1
ATOM 688 O O . ALA A 1 86 ? -3.827 1.962 14.309 1.00 97.94 86 ALA A O 1
ATOM 689 N N . HIS A 1 87 ? -3.321 4.046 13.639 1.00 97.81 87 HIS A N 1
ATOM 690 C CA . HIS A 1 87 ? -3.959 4.710 14.782 1.00 97.81 87 HIS A CA 1
ATOM 691 C C . HIS A 1 87 ? -5.484 4.534 14.818 1.00 97.81 87 HIS A C 1
ATOM 693 O O . HIS A 1 87 ? -6.083 4.540 15.889 1.00 97.81 87 HIS A O 1
ATOM 699 N N . ARG A 1 88 ? -6.139 4.347 13.664 1.00 97.25 88 ARG A N 1
ATOM 700 C CA . ARG A 1 88 ? -7.570 4.009 13.625 1.00 97.25 88 ARG A CA 1
ATOM 701 C C . ARG A 1 88 ? -7.842 2.626 14.218 1.00 97.25 88 ARG A C 1
ATOM 703 O O . ARG A 1 88 ? -8.870 2.447 14.865 1.00 97.25 88 ARG A O 1
ATOM 710 N N . TYR A 1 89 ? -6.970 1.654 13.960 1.00 96.88 89 TYR A N 1
ATOM 711 C CA . TYR A 1 89 ? -7.113 0.297 14.493 1.00 96.88 89 TYR A CA 1
ATOM 712 C C . TYR A 1 89 ? -6.579 0.145 15.915 1.00 96.88 89 TYR A C 1
ATOM 714 O O . TYR A 1 89 ? -7.079 -0.695 16.656 1.00 96.88 89 TYR A O 1
ATOM 722 N N . ASP A 1 90 ? -5.604 0.962 16.298 1.00 97.56 90 ASP A N 1
ATOM 723 C CA . ASP A 1 90 ? -5.014 0.983 17.630 1.00 97.56 90 ASP A CA 1
ATOM 724 C C . ASP A 1 90 ? -4.848 2.441 18.102 1.00 97.56 90 ASP A C 1
ATOM 726 O O . ASP A 1 90 ? -3.809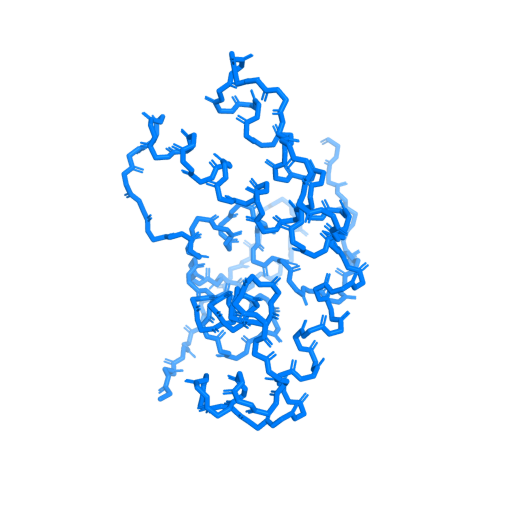 3.065 17.871 1.00 97.56 90 ASP A O 1
ATOM 730 N N . PRO A 1 91 ? -5.877 3.019 18.752 1.00 95.50 91 PRO A N 1
ATOM 731 C CA . PRO A 1 91 ? -5.827 4.403 19.225 1.00 95.50 91 PRO A CA 1
ATOM 732 C C . PRO A 1 91 ? -4.761 4.670 20.296 1.00 95.50 91 PRO A C 1
ATOM 734 O O . PRO A 1 91 ? -4.440 5.828 20.548 1.00 95.50 91 PRO A O 1
ATOM 737 N N . GLN A 1 92 ? -4.229 3.624 20.941 1.00 96.44 92 GLN A N 1
ATOM 738 C CA . GLN A 1 92 ? -3.183 3.729 21.966 1.00 96.44 92 GLN A CA 1
ATOM 739 C C . GLN A 1 92 ? -1.775 3.508 21.398 1.00 96.44 92 GLN A C 1
ATOM 741 O O . GLN A 1 92 ? -0.800 3.527 22.150 1.00 96.44 92 GLN A O 1
ATOM 746 N N . LEU A 1 93 ? -1.660 3.299 20.084 1.00 97.06 93 LEU A N 1
ATOM 747 C CA . LEU A 1 93 ? -0.390 3.110 19.404 1.00 97.06 93 LEU A CA 1
ATOM 748 C C . LEU A 1 93 ? 0.535 4.322 19.649 1.00 97.06 93 LEU A C 1
ATOM 750 O O . LEU A 1 93 ? 0.120 5.458 19.391 1.00 97.06 93 LEU A O 1
ATOM 754 N N . PRO A 1 94 ? 1.781 4.110 20.115 1.00 96.31 94 PRO A N 1
ATOM 755 C CA . PRO A 1 94 ? 2.760 5.186 20.223 1.00 96.31 94 PRO A CA 1
ATOM 756 C C . PRO A 1 94 ? 3.125 5.746 18.836 1.00 96.31 94 PRO A C 1
ATOM 758 O O . PRO A 1 94 ? 2.789 5.145 17.812 1.00 96.31 94 PRO A O 1
ATOM 761 N N . PRO A 1 95 ? 3.830 6.887 18.771 1.00 95.69 95 PRO A N 1
ATOM 762 C CA . PRO A 1 95 ? 4.359 7.393 17.510 1.00 95.69 95 PRO A CA 1
ATOM 763 C C . PRO A 1 95 ? 5.169 6.325 16.760 1.00 95.69 95 PRO A C 1
ATOM 765 O O . PRO A 1 95 ? 5.959 5.594 17.355 1.00 95.69 95 PRO A O 1
ATOM 768 N N . ILE A 1 96 ? 4.959 6.232 15.445 1.00 96.12 96 ILE A N 1
ATOM 769 C CA . ILE A 1 96 ? 5.734 5.336 14.582 1.00 96.12 96 ILE A CA 1
ATOM 770 C C . ILE A 1 96 ? 7.090 5.990 14.322 1.00 96.12 96 ILE A C 1
ATOM 772 O O . ILE A 1 96 ? 7.158 7.053 13.700 1.00 96.12 96 ILE A O 1
ATOM 776 N N . GLU A 1 97 ? 8.155 5.345 14.788 1.00 94.88 97 GLU A N 1
ATOM 777 C CA . GLU A 1 97 ? 9.517 5.855 14.648 1.00 94.88 97 GLU A CA 1
ATOM 778 C C . GLU A 1 97 ? 9.978 5.860 13.177 1.00 94.88 97 GLU A C 1
ATOM 780 O O . GLU A 1 97 ? 9.839 4.847 12.480 1.00 94.88 97 GLU A O 1
ATOM 785 N N . PRO A 1 98 ? 10.551 6.972 12.679 1.00 93.44 98 PRO A N 1
ATOM 786 C CA . PRO A 1 98 ? 11.103 7.031 11.332 1.00 93.44 98 PRO A CA 1
ATOM 787 C C . PRO A 1 98 ? 12.292 6.078 11.141 1.00 93.44 98 PRO A C 1
ATOM 789 O O . PRO A 1 98 ? 13.179 5.956 11.983 1.00 93.44 98 PRO A O 1
ATOM 792 N N . ARG A 1 99 ? 12.359 5.458 9.964 1.00 93.38 99 ARG A N 1
ATOM 793 C CA . ARG A 1 99 ? 13.440 4.585 9.482 1.00 93.38 99 ARG A CA 1
ATOM 794 C C . ARG A 1 99 ? 14.502 5.349 8.682 1.00 93.38 99 ARG A C 1
ATOM 796 O O . ARG A 1 99 ? 15.498 4.753 8.278 1.00 93.38 99 ARG A O 1
ATOM 803 N N . GLY A 1 100 ? 14.292 6.640 8.419 1.00 90.88 100 GLY A N 1
ATOM 804 C CA . GLY A 1 100 ? 15.275 7.528 7.786 1.00 90.88 100 GLY A CA 1
ATOM 805 C C . GLY A 1 100 ? 15.188 7.616 6.259 1.00 90.88 100 GLY A C 1
ATOM 806 O O . GLY A 1 100 ? 16.046 8.238 5.636 1.00 90.88 100 GLY A O 1
ATOM 807 N N . SER A 1 101 ? 14.161 7.029 5.632 1.00 96.12 101 SER A N 1
ATOM 808 C CA . SER A 1 101 ? 13.837 7.307 4.227 1.00 96.12 101 SER A CA 1
ATOM 809 C C . SER A 1 101 ? 12.330 7.199 3.987 1.00 96.12 101 SER A C 1
ATOM 811 O O . SER A 1 101 ? 11.720 6.284 4.541 1.00 96.12 101 SER A O 1
ATOM 813 N N . PRO A 1 102 ? 11.728 8.019 3.100 1.00 96.38 102 PRO A N 1
ATOM 814 C CA . PRO A 1 102 ? 10.281 7.988 2.869 1.00 96.38 102 PRO A CA 1
ATOM 815 C C . PRO A 1 102 ? 9.746 6.591 2.530 1.00 96.38 102 PRO A C 1
ATOM 817 O O . PRO A 1 102 ? 8.695 6.182 3.013 1.00 96.38 102 PRO A O 1
ATOM 820 N N . CYS A 1 103 ? 10.487 5.826 1.723 1.00 97.75 103 CYS A N 1
ATOM 821 C CA . CYS A 1 103 ? 10.100 4.473 1.323 1.00 97.75 103 CYS A CA 1
ATOM 822 C C . CYS A 1 103 ? 10.190 3.471 2.480 1.00 97.75 103 CYS A C 1
ATOM 824 O O . CYS A 1 103 ? 9.315 2.616 2.612 1.00 97.75 103 CYS A O 1
ATOM 826 N N . ALA A 1 104 ? 11.223 3.570 3.322 1.00 97.88 104 ALA A N 1
ATOM 827 C CA . ALA A 1 104 ? 11.335 2.723 4.506 1.00 97.88 104 ALA A CA 1
ATOM 828 C C . ALA A 1 104 ? 10.266 3.084 5.548 1.00 97.88 104 ALA A C 1
ATOM 830 O O . ALA A 1 104 ? 9.645 2.185 6.106 1.00 97.88 104 ALA A O 1
ATOM 831 N N . ASP A 1 105 ? 9.989 4.374 5.739 1.00 98.12 105 ASP A N 1
ATOM 832 C CA . ASP A 1 105 ? 8.954 4.861 6.654 1.00 98.12 105 ASP A CA 1
ATOM 833 C C . ASP A 1 105 ? 7.557 4.413 6.201 1.00 98.12 105 ASP A C 1
ATOM 835 O O . ASP A 1 105 ? 6.724 4.019 7.015 1.00 98.12 105 ASP A O 1
ATOM 839 N N . ALA A 1 106 ? 7.298 4.414 4.890 1.00 98.19 106 ALA A N 1
ATOM 840 C CA . ALA A 1 106 ? 6.060 3.889 4.321 1.00 98.19 106 ALA A CA 1
ATOM 841 C C . ALA A 1 106 ? 5.889 2.385 4.584 1.00 98.19 106 ALA A C 1
ATOM 843 O O . ALA A 1 106 ? 4.794 1.937 4.926 1.00 98.19 106 ALA A O 1
ATOM 844 N N . LEU A 1 107 ? 6.961 1.598 4.439 1.00 98.31 107 LEU A N 1
ATOM 845 C CA . LEU A 1 107 ? 6.942 0.163 4.740 1.00 98.31 107 LEU A CA 1
ATOM 846 C C . LEU A 1 107 ? 6.776 -0.113 6.240 1.00 98.31 107 LEU A C 1
ATOM 848 O O . LEU A 1 107 ? 6.087 -1.067 6.598 1.00 98.31 107 LEU A O 1
ATOM 852 N N . GLU A 1 108 ? 7.359 0.720 7.101 1.00 98.25 108 GLU A N 1
ATOM 853 C CA . GLU A 1 108 ? 7.170 0.644 8.553 1.00 98.25 108 GLU A CA 1
ATOM 854 C C . GLU A 1 108 ? 5.709 0.924 8.922 1.00 98.25 108 GLU A C 1
ATOM 856 O O . GLU A 1 108 ? 5.069 0.099 9.570 1.00 98.25 108 GLU A O 1
ATOM 861 N N . ALA A 1 109 ? 5.132 2.017 8.412 1.00 98.19 10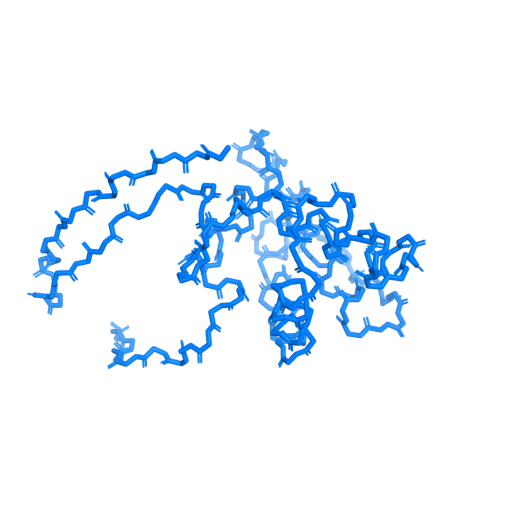9 ALA A N 1
ATOM 862 C CA . ALA A 1 109 ? 3.725 2.348 8.624 1.00 98.19 109 ALA A CA 1
ATOM 863 C C . ALA A 1 109 ? 2.785 1.225 8.145 1.00 98.19 109 ALA A C 1
ATOM 865 O O . ALA A 1 109 ? 1.829 0.880 8.840 1.00 98.19 109 ALA A O 1
ATOM 866 N N . ILE A 1 110 ? 3.081 0.606 6.995 1.00 98.38 110 ILE A N 1
ATOM 867 C CA . ILE A 1 110 ? 2.372 -0.584 6.500 1.00 98.38 110 ILE A CA 1
ATOM 868 C C . ILE A 1 110 ? 2.452 -1.738 7.508 1.00 98.38 110 ILE A C 1
ATOM 870 O O . ILE A 1 110 ? 1.426 -2.343 7.825 1.00 98.38 110 ILE A O 1
ATOM 874 N N . GLY A 1 111 ? 3.653 -2.053 8.001 1.00 97.81 111 GLY A N 1
ATOM 875 C CA . GLY A 1 111 ? 3.874 -3.144 8.948 1.00 97.81 111 GLY A CA 1
ATOM 876 C C . GLY A 1 111 ? 3.127 -2.928 10.263 1.00 97.81 111 GLY A C 1
ATOM 877 O O . GLY A 1 111 ? 2.439 -3.832 10.740 1.00 97.81 111 GLY A O 1
ATOM 878 N N . VAL A 1 112 ? 3.190 -1.712 10.807 1.00 98.31 112 VAL A N 1
ATOM 879 C CA . VAL A 1 112 ? 2.497 -1.338 12.046 1.00 98.31 112 VAL A CA 1
ATOM 880 C C . VAL A 1 112 ? 0.977 -1.382 11.869 1.00 98.31 112 VAL A C 1
ATOM 882 O O . VAL A 1 112 ? 0.281 -1.971 12.699 1.00 98.31 112 VAL A O 1
ATOM 885 N N . ALA A 1 113 ? 0.452 -0.842 10.765 1.00 98.19 113 ALA A N 1
ATOM 886 C CA . ALA A 1 113 ? -0.975 -0.902 10.451 1.00 98.19 113 ALA A CA 1
ATOM 887 C C . ALA A 1 113 ? -1.476 -2.343 10.312 1.00 98.19 113 ALA A C 1
ATOM 889 O O . ALA A 1 113 ? -2.543 -2.680 10.824 1.00 98.19 113 ALA A O 1
ATOM 890 N N . ALA A 1 114 ? -0.698 -3.204 9.652 1.00 97.88 114 ALA A N 1
ATOM 891 C CA . ALA A 1 114 ? -1.027 -4.616 9.514 1.00 97.88 114 ALA A CA 1
ATOM 892 C C . ALA A 1 114 ? -1.007 -5.334 10.867 1.00 97.88 114 ALA A C 1
ATOM 894 O O . ALA A 1 114 ? -1.917 -6.103 11.160 1.00 97.88 114 ALA A O 1
ATOM 895 N N . ALA A 1 115 ? -0.027 -5.052 11.729 1.00 97.81 115 ALA A N 1
ATOM 896 C CA . ALA A 1 115 ? 0.023 -5.624 13.071 1.00 97.81 115 ALA A CA 1
ATOM 897 C C . ALA A 1 115 ? -1.190 -5.203 13.921 1.00 97.81 115 ALA A C 1
ATOM 899 O O . ALA A 1 115 ? -1.775 -6.040 14.610 1.00 97.81 115 ALA A O 1
ATOM 900 N N . ALA A 1 116 ? -1.598 -3.931 13.848 1.00 97.94 116 ALA A N 1
ATOM 901 C CA . ALA A 1 116 ? -2.813 -3.440 14.499 1.00 97.94 116 ALA A CA 1
ATOM 902 C C . ALA A 1 116 ? -4.073 -4.122 13.938 1.00 97.94 116 ALA A C 1
ATOM 904 O O . ALA A 1 116 ? -4.913 -4.601 14.700 1.00 97.94 116 ALA A O 1
ATOM 905 N N . ALA A 1 117 ? -4.167 -4.255 12.612 1.00 97.25 117 ALA A N 1
ATOM 906 C CA . ALA A 1 117 ? -5.266 -4.954 11.957 1.00 97.25 117 ALA A CA 1
ATOM 907 C C . ALA A 1 117 ? -5.345 -6.429 12.373 1.00 97.25 117 ALA A C 1
ATOM 909 O O . ALA A 1 117 ? -6.438 -6.914 12.639 1.00 97.25 117 ALA A O 1
ATOM 910 N N . VAL A 1 118 ? -4.213 -7.130 12.500 1.00 97.50 118 VAL A N 1
ATOM 911 C CA . VAL A 1 118 ? -4.185 -8.529 12.955 1.00 97.50 118 VAL A CA 1
ATOM 912 C C . VAL A 1 118 ? -4.738 -8.670 14.372 1.00 97.50 118 VAL A C 1
ATOM 914 O O . VAL A 1 118 ? -5.502 -9.597 14.633 1.00 97.50 118 VAL A O 1
ATOM 917 N N . ARG A 1 119 ? -4.400 -7.743 15.279 1.00 96.75 119 ARG A N 1
ATOM 918 C CA . ARG A 1 119 ? -4.932 -7.744 16.652 1.00 96.75 119 ARG A CA 1
ATOM 919 C C . ARG A 1 119 ? -6.441 -7.498 16.694 1.00 96.75 119 ARG A C 1
ATOM 921 O O . ARG A 1 119 ? -7.122 -8.102 17.514 1.00 96.75 119 ARG A O 1
ATOM 928 N N . LEU A 1 120 ? -6.949 -6.624 15.825 1.00 96.44 120 LEU A N 1
ATOM 929 C CA . LEU A 1 120 ? -8.357 -6.220 15.818 1.00 96.44 120 LEU A CA 1
ATOM 930 C C . LEU A 1 120 ? -9.267 -7.175 15.027 1.00 96.44 120 LEU A C 1
ATOM 932 O O . LEU A 1 120 ? -10.383 -7.460 15.450 1.00 96.44 120 LEU A O 1
ATOM 936 N N . LEU A 1 121 ? -8.815 -7.626 13.856 1.00 95.50 121 LEU A N 1
ATOM 937 C CA . LEU A 1 121 ? -9.625 -8.313 12.842 1.00 95.50 121 LEU A CA 1
ATOM 938 C C . LEU A 1 121 ? -9.223 -9.781 12.637 1.00 95.50 121 LEU A C 1
ATOM 940 O O . LEU A 1 121 ? -9.954 -10.526 11.986 1.00 95.50 121 LEU A O 1
ATOM 944 N N . GLY A 1 122 ? -8.079 -10.201 13.181 1.00 96.38 122 GLY A N 1
ATOM 945 C CA . GLY A 1 122 ? -7.513 -11.533 12.988 1.00 96.38 122 GLY A CA 1
ATOM 946 C C . GLY A 1 122 ? -6.440 -11.604 11.891 1.00 96.38 122 GLY A C 1
ATOM 947 O O . GLY A 1 122 ? -6.201 -10.640 11.160 1.00 96.38 122 GLY A O 1
ATOM 948 N N . PRO A 1 123 ? -5.741 -12.748 11.784 1.00 95.81 123 PRO A N 1
ATOM 949 C CA . PRO A 1 123 ? -4.587 -12.904 10.906 1.00 95.81 123 PRO A CA 1
ATOM 950 C C . PRO A 1 123 ? -4.963 -12.880 9.420 1.00 95.81 123 PRO A C 1
ATOM 952 O O . PRO A 1 123 ? -5.920 -13.524 8.993 1.00 95.81 123 PRO A O 1
ATOM 955 N N . ALA A 1 124 ? -4.147 -12.195 8.619 1.00 94.00 124 ALA A N 1
ATOM 956 C CA . ALA A 1 124 ? -4.234 -12.177 7.162 1.00 94.00 124 ALA A CA 1
ATOM 957 C C . ALA A 1 124 ? -2.834 -12.019 6.541 1.00 94.00 124 ALA A C 1
ATOM 959 O O . ALA A 1 124 ? -1.943 -11.459 7.190 1.00 94.00 124 ALA A O 1
ATOM 960 N N . PRO A 1 125 ? -2.617 -12.463 5.289 1.00 96.38 125 PRO A N 1
ATOM 961 C CA . PRO A 1 125 ? -1.390 -12.153 4.564 1.00 96.38 125 PRO A CA 1
ATOM 962 C C . PRO A 1 125 ? -1.187 -10.635 4.468 1.00 96.38 125 PRO A C 1
ATOM 964 O O . PRO A 1 125 ? -2.103 -9.902 4.088 1.00 96.38 125 PRO A O 1
ATOM 967 N N . LEU A 1 126 ? 0.023 -10.160 4.784 1.00 97.44 126 LEU A N 1
ATOM 968 C CA . LEU A 1 126 ? 0.350 -8.727 4.833 1.00 97.44 126 LEU A CA 1
ATOM 969 C C . LEU A 1 126 ? -0.064 -8.000 3.549 1.00 97.44 126 LEU A C 1
ATOM 971 O O . LEU A 1 126 ? -0.710 -6.955 3.588 1.00 97.44 126 LEU A O 1
ATOM 975 N N . TRP A 1 127 ? 0.305 -8.554 2.399 1.00 97.12 127 TRP A N 1
ATOM 976 C CA . TRP A 1 127 ? 0.105 -7.878 1.122 1.00 97.12 127 TRP A CA 1
ATOM 977 C C . TRP A 1 127 ? -1.332 -7.938 0.611 1.00 97.12 127 TRP A C 1
ATOM 979 O O . TRP A 1 127 ? -1.736 -7.040 -0.128 1.00 97.12 127 TRP A O 1
ATOM 989 N N . ASP A 1 128 ? -2.124 -8.902 1.081 1.00 96.56 128 ASP A N 1
ATOM 990 C CA . ASP A 1 128 ? -3.572 -8.910 0.876 1.00 96.56 128 ASP A CA 1
ATOM 991 C C . ASP A 1 128 ? -4.218 -7.801 1.709 1.00 96.56 128 ASP A C 1
ATOM 993 O O . ASP A 1 128 ? -5.001 -7.010 1.185 1.00 96.56 128 ASP A O 1
ATOM 997 N N . PHE A 1 129 ? -3.825 -7.656 2.979 1.00 96.69 129 PHE A N 1
ATOM 998 C CA . PHE A 1 129 ? -4.266 -6.531 3.805 1.00 96.69 129 PHE A CA 1
ATOM 999 C C . PHE A 1 129 ? -3.934 -5.183 3.147 1.00 96.69 129 PHE A C 1
ATOM 1001 O O . PHE A 1 129 ? -4.818 -4.344 2.984 1.00 96.69 129 PHE A O 1
ATOM 1008 N N . VAL A 1 130 ? -2.693 -4.984 2.696 1.00 97.19 130 VAL A N 1
ATOM 1009 C CA . VAL A 1 130 ? -2.248 -3.734 2.053 1.00 97.19 130 VAL A CA 1
ATOM 1010 C C . VAL A 1 130 ? -3.015 -3.452 0.761 1.00 97.19 130 VAL A C 1
ATOM 1012 O O . VAL A 1 130 ? -3.431 -2.316 0.496 1.00 97.19 130 VAL A O 1
ATOM 1015 N N . ALA A 1 131 ? -3.212 -4.470 -0.073 1.00 95.69 131 ALA A N 1
ATOM 1016 C CA . ALA A 1 131 ? -3.975 -4.323 -1.299 1.00 95.69 131 ALA A CA 1
ATOM 1017 C C . ALA A 1 131 ? -5.449 -4.009 -1.001 1.00 95.69 131 ALA A C 1
ATOM 1019 O O . ALA A 1 131 ? -5.993 -3.090 -1.607 1.00 95.69 131 ALA A O 1
ATOM 1020 N N . GLY A 1 132 ? -6.070 -4.663 -0.019 1.00 94.25 132 GLY A N 1
ATOM 1021 C CA . GLY A 1 132 ? -7.424 -4.345 0.438 1.00 94.25 132 GLY A CA 1
ATOM 1022 C C . GLY A 1 132 ? -7.550 -2.919 0.983 1.00 94.25 132 GLY A C 1
ATOM 1023 O O . GLY A 1 132 ? -8.371 -2.143 0.493 1.00 94.25 132 GLY A O 1
ATOM 1024 N N . ALA A 1 133 ? -6.685 -2.545 1.928 1.00 94.44 133 ALA A N 1
ATOM 1025 C CA . ALA A 1 133 ? -6.667 -1.232 2.574 1.00 94.44 133 ALA A CA 1
ATOM 1026 C C . ALA A 1 133 ? -6.448 -0.083 1.577 1.00 94.44 133 ALA A C 1
ATOM 1028 O O . ALA A 1 133 ? -7.070 0.971 1.685 1.00 94.44 133 ALA A O 1
ATOM 1029 N N . SER A 1 134 ? -5.624 -0.300 0.547 1.00 93.06 134 SER A N 1
ATOM 1030 C CA . SER A 1 134 ? -5.401 0.685 -0.521 1.00 93.06 134 SER A CA 1
ATOM 1031 C C . SER A 1 134 ? -6.464 0.659 -1.632 1.00 93.06 134 SER A C 1
ATOM 1033 O O . SER A 1 134 ? -6.368 1.419 -2.603 1.00 93.06 134 SER A O 1
ATOM 1035 N N . GLY A 1 135 ? -7.461 -0.232 -1.564 1.00 90.62 135 GLY A N 1
ATOM 1036 C CA . GLY A 1 135 ? -8.424 -0.462 -2.647 1.00 90.62 135 GLY A CA 1
ATOM 1037 C C . GLY A 1 135 ? -7.761 -0.925 -3.951 1.00 90.62 135 GLY A C 1
ATOM 1038 O O . GLY A 1 135 ? -8.169 -0.526 -5.043 1.00 90.62 135 GLY A O 1
ATOM 1039 N N . GLY A 1 136 ? -6.667 -1.679 -3.837 1.00 91.44 136 GLY A N 1
ATOM 1040 C CA . GLY A 1 136 ? -5.811 -2.153 -4.922 1.00 91.44 136 GLY A CA 1
ATOM 1041 C C . GLY A 1 136 ? -4.938 -1.060 -5.535 1.00 91.44 136 GLY A C 1
ATOM 1042 O O . GLY A 1 136 ? -4.271 -1.293 -6.543 1.00 91.44 136 GLY A O 1
ATOM 1043 N N . ARG A 1 137 ? -4.943 0.158 -4.983 1.00 91.12 137 ARG A N 1
ATOM 1044 C CA . ARG A 1 137 ? -4.317 1.318 -5.618 1.00 91.12 137 ARG A CA 1
ATOM 1045 C C . ARG A 1 137 ? -2.917 1.617 -5.125 1.00 91.12 137 ARG A C 1
ATOM 1047 O O . ARG A 1 137 ? -2.399 2.605 -5.614 1.00 91.12 137 ARG A O 1
ATOM 1054 N N . LEU A 1 138 ? -2.278 0.814 -4.270 1.00 92.56 138 LEU A N 1
ATOM 1055 C CA . LEU A 1 138 ? -0.944 1.101 -3.704 1.00 92.56 138 LEU A CA 1
ATOM 1056 C C . LEU A 1 138 ? 0.069 1.681 -4.719 1.00 92.56 138 LEU A C 1
ATOM 1058 O O . LEU A 1 138 ? 0.649 2.730 -4.472 1.00 92.56 138 LEU A O 1
ATOM 1062 N N . LEU A 1 139 ? 0.212 1.057 -5.898 1.00 91.25 139 LEU A N 1
ATOM 1063 C CA . LEU A 1 139 ? 1.114 1.507 -6.978 1.00 91.25 139 LEU A CA 1
ATOM 1064 C C . LEU A 1 139 ? 0.384 2.024 -8.231 1.00 91.25 139 LEU A C 1
ATOM 1066 O O . LEU A 1 139 ? 0.961 2.037 -9.328 1.00 91.25 139 LEU A O 1
ATOM 1070 N N . SER A 1 140 ? -0.894 2.389 -8.107 1.00 82.12 140 SER A N 1
ATOM 1071 C CA . SER A 1 140 ? -1.677 2.937 -9.219 1.00 82.12 140 SER A CA 1
ATOM 1072 C C . SER A 1 140 ? -1.156 4.321 -9.614 1.00 82.12 140 SER A C 1
ATOM 1074 O O . SER A 1 140 ? -0.790 5.122 -8.756 1.00 82.12 140 SER A O 1
ATOM 1076 N N . ASN A 1 141 ? -1.128 4.589 -10.921 1.00 65.31 141 ASN A N 1
ATOM 1077 C CA . ASN A 1 141 ? -0.670 5.847 -11.520 1.00 65.31 141 ASN A CA 1
ATOM 1078 C C . ASN A 1 141 ? -1.797 6.855 -11.772 1.00 65.31 141 ASN A C 1
ATOM 1080 O O . ASN A 1 141 ? -1.526 7.959 -12.228 1.00 65.31 141 ASN A O 1
ATOM 1084 N N . THR A 1 142 ? -3.050 6.443 -11.596 1.00 55.72 142 THR A N 1
ATOM 1085 C CA . THR A 1 142 ? -4.205 7.285 -11.887 1.00 55.72 142 THR A CA 1
ATOM 1086 C C . THR A 1 142 ? -4.698 7.844 -10.561 1.00 55.72 142 THR A C 1
ATOM 1088 O O . THR A 1 142 ? -5.294 7.109 -9.769 1.00 55.72 142 THR A O 1
ATOM 1091 N N . SER A 1 143 ? -4.459 9.140 -10.332 1.00 49.22 143 SER A N 1
ATOM 1092 C CA . SER A 1 143 ? -5.464 9.985 -9.685 1.00 49.22 143 SER A CA 1
ATOM 1093 C C . SER A 1 143 ? -6.806 9.620 -10.320 1.00 49.22 143 SER A C 1
ATOM 1095 O O . SER A 1 143 ? -6.910 9.474 -11.539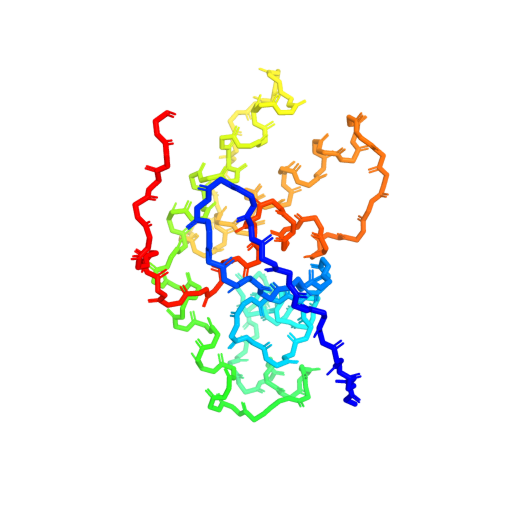 1.00 49.22 143 SER A O 1
ATOM 1097 N N . CYS A 1 144 ? -7.782 9.272 -9.492 1.00 38.41 144 CYS A N 1
ATOM 1098 C CA . CYS A 1 144 ? -9.038 8.689 -9.946 1.00 38.41 144 CYS A CA 1
ATOM 1099 C C . CYS A 1 144 ? -9.667 9.549 -11.066 1.00 38.41 144 CYS A C 1
ATOM 1101 O O . CYS A 1 144 ? -9.806 10.751 -10.858 1.00 38.41 144 CYS A O 1
ATOM 1103 N N . PRO A 1 145 ? -10.091 8.994 -12.222 1.00 46.59 145 PRO A N 1
ATOM 1104 C CA . PRO A 1 145 ? -10.904 9.752 -13.176 1.00 46.59 145 PRO A CA 1
ATOM 1105 C C . PRO A 1 145 ? -12.358 9.918 -12.696 1.00 46.59 145 PRO A C 1
ATOM 1107 O O . PRO A 1 145 ? -13.170 10.489 -13.414 1.00 46.59 145 PRO A O 1
ATOM 1110 N N . LEU A 1 146 ? -12.705 9.397 -11.511 1.00 43.16 146 LEU A N 1
ATOM 1111 C CA . LEU A 1 146 ? -14.019 9.560 -10.897 1.00 43.16 146 LEU A CA 1
ATOM 1112 C C . LEU A 1 146 ? -13.904 10.455 -9.660 1.00 43.16 146 LEU A C 1
ATOM 1114 O O . LEU A 1 146 ? -13.050 10.176 -8.811 1.00 43.16 146 LEU A O 1
ATOM 1118 N N . PRO A 1 147 ? -14.757 11.484 -9.527 1.00 39.19 147 PRO A N 1
ATOM 1119 C CA . PRO A 1 147 ? -14.861 12.233 -8.285 1.00 39.19 147 PRO A CA 1
ATOM 1120 C C . PRO A 1 147 ? -15.281 11.293 -7.146 1.00 39.19 147 PRO A C 1
ATOM 1122 O O . PRO A 1 147 ? -16.049 10.348 -7.353 1.00 39.19 147 PRO A O 1
ATOM 1125 N N . GLY A 1 148 ? -14.748 11.531 -5.947 1.00 34.81 148 GLY A N 1
ATOM 1126 C CA . GLY A 1 148 ? -15.261 10.886 -4.741 1.00 34.81 148 GLY A CA 1
ATOM 1127 C C . GLY A 1 148 ? -16.717 11.311 -4.502 1.00 34.81 148 GLY A C 1
ATOM 1128 O O . GLY A 1 148 ? -17.036 12.475 -4.752 1.00 34.81 148 GLY A O 1
ATOM 1129 N N . PRO A 1 149 ? -17.613 10.411 -4.064 1.00 39.31 149 PRO A N 1
ATOM 1130 C CA . PRO A 1 149 ? -18.921 10.824 -3.573 1.00 39.31 149 PRO A CA 1
ATOM 1131 C C . PRO A 1 149 ? -18.792 11.423 -2.162 1.00 39.31 149 PRO A C 1
ATOM 1133 O O . PRO A 1 149 ? -18.032 10.900 -1.343 1.00 39.31 149 PRO A O 1
ATOM 1136 N N . ALA A 1 150 ? -19.508 12.531 -1.944 1.00 38.84 150 ALA A N 1
ATOM 1137 C CA . ALA A 1 150 ? -19.723 13.193 -0.656 1.00 38.84 150 ALA A CA 1
ATOM 1138 C C . ALA A 1 150 ? -20.520 12.320 0.324 1.00 38.84 150 ALA A C 1
ATOM 1140 O O . ALA A 1 150 ? -21.301 11.463 -0.157 1.00 38.84 150 ALA A O 1
#

Sequence (150 aa):
MVRLRPRRARCASCQLTHVLLPVFALLRRRDLAEVIGEALRSRHLEGLSRREMAERAGVVADTARGWLRRFDERAEAIRADFAALAHRYDPQLPPIEPRGSPCADALEAIGVAAAAAVRLLGPAPLWDFVAGASGGRLLSNTSCPLPGPA